Protein AF-A0A8H3X3M5-F1 (afdb_monomer_lite)

pLDDT: mean 77.42, std 16.7, range [31.52, 96.69]

Sequence (139 aa):
MGLSTTDLIKKYGCLNGFSTETYESLHKDFVKTPYHLSNKQNIEDQIMKMVQRQAIASKLLSRNPKNSKTINPFKFTNLIWTFDLNNAQEFIDLRLKNYRPNSKIYTGLEHLLKYLTIYFSSTDQINIQSSSHIITQFV

Secondary structure (DSSP, 8-state):
-PPPHHHHHHHH--TT---HHHHHHHHIIIIIHHHHHHHHTTHHHHHHHHHHHHHHHHHHHTTS------------S-------GGGHHHHHHHHHTTS-TT-HHHHHHHHHHHHHHHHHHHHHHHHHHHHHTTTT---

Foldseek 3Di:
DDDDPVNCCVVPNDPPCPDVVNVVVCCCVPPVVVVVVVCPPPVLVVVLVVVVVVVVVVVVCVVPPDDDDDDDDDDDPDDPDDDDPVCLVVVLVVVLVVDDPPDPVNVVSVSVVVSVVVSVVVVVVVVVVVVVVVPPDDD

Structure (mmCIF, N/CA/C/O backbone):
data_AF-A0A8H3X3M5-F1
#
_entry.id   AF-A0A8H3X3M5-F1
#
loop_
_atom_site.group_PDB
_atom_site.id
_atom_site.type_symbol
_atom_site.label_atom_id
_atom_site.label_alt_id
_atom_site.label_comp_id
_atom_site.label_asym_id
_atom_site.label_entity_id
_atom_site.label_seq_id
_atom_site.pdbx_PDB_ins_code
_atom_site.Cartn_x
_atom_site.Cartn_y
_atom_site.Cartn_z
_atom_site.occupancy
_atom_site.B_iso_or_equiv
_atom_site.auth_seq_id
_atom_site.auth_comp_id
_atom_site.auth_asym_id
_atom_site.auth_atom_id
_atom_site.pdbx_PDB_model_num
ATOM 1 N N . MET A 1 1 ? 30.980 -5.096 -60.896 1.00 54.19 1 MET A N 1
ATOM 2 C CA . MET A 1 1 ? 31.900 -5.724 -59.924 1.00 54.19 1 MET A CA 1
ATOM 3 C C . MET A 1 1 ? 31.209 -5.657 -58.570 1.00 54.19 1 MET A C 1
ATOM 5 O O . MET A 1 1 ? 31.064 -4.566 -58.038 1.00 54.19 1 MET A O 1
ATOM 9 N N . GLY A 1 2 ? 30.614 -6.761 -58.111 1.00 71.25 2 GLY A N 1
ATOM 10 C CA . GLY A 1 2 ? 29.899 -6.788 -56.830 1.00 71.25 2 GLY A CA 1
ATOM 11 C C . GLY A 1 2 ? 30.899 -6.848 -55.681 1.00 71.25 2 GLY A C 1
ATOM 12 O O . GLY A 1 2 ? 31.867 -7.599 -55.770 1.00 71.25 2 GLY A O 1
ATOM 13 N N . LEU A 1 3 ? 30.695 -6.048 -54.635 1.00 74.38 3 LEU A N 1
ATOM 14 C CA . LEU A 1 3 ? 31.466 -6.186 -53.399 1.00 74.38 3 LEU A CA 1
ATOM 15 C C . LEU A 1 3 ? 31.186 -7.570 -52.801 1.00 74.38 3 LEU A C 1
ATOM 17 O O . LEU A 1 3 ? 30.026 -7.981 -52.729 1.00 74.38 3 LEU A O 1
ATOM 21 N N . SER A 1 4 ? 32.233 -8.290 -52.393 1.00 82.12 4 SER A N 1
ATOM 22 C CA . SER A 1 4 ? 32.056 -9.594 -51.756 1.00 82.12 4 SER A CA 1
ATOM 23 C C . SER A 1 4 ? 31.413 -9.422 -50.376 1.00 82.12 4 SER A C 1
ATOM 25 O O . SER A 1 4 ? 31.598 -8.405 -49.702 1.00 82.12 4 SER A O 1
ATOM 27 N N . THR A 1 5 ? 30.653 -10.420 -49.925 1.00 71.56 5 THR A N 1
ATOM 28 C CA . THR A 1 5 ? 29.993 -10.395 -48.609 1.00 71.56 5 THR A CA 1
ATOM 29 C C . THR A 1 5 ? 30.997 -10.174 -47.471 1.00 71.56 5 THR A C 1
ATOM 31 O O . THR A 1 5 ? 30.692 -9.485 -46.499 1.00 71.56 5 THR A O 1
ATOM 34 N N . THR A 1 6 ? 32.223 -10.684 -47.618 1.00 79.50 6 THR A N 1
ATOM 35 C CA . THR A 1 6 ? 33.326 -10.469 -46.673 1.00 79.50 6 THR A CA 1
ATOM 36 C C . THR A 1 6 ? 33.809 -9.020 -46.645 1.00 79.50 6 THR A C 1
ATOM 38 O O . THR A 1 6 ? 34.094 -8.498 -45.567 1.00 79.50 6 THR A O 1
ATOM 41 N N . ASP A 1 7 ? 33.836 -8.338 -47.793 1.00 84.00 7 ASP A N 1
ATOM 42 C CA . ASP A 1 7 ? 34.219 -6.923 -47.868 1.00 84.00 7 ASP A CA 1
ATOM 43 C C . ASP A 1 7 ? 33.156 -6.019 -47.239 1.00 84.00 7 ASP A C 1
ATOM 45 O O . ASP A 1 7 ? 33.491 -5.036 -46.577 1.00 84.00 7 ASP A O 1
ATOM 49 N N . LEU A 1 8 ? 31.872 -6.375 -47.377 1.00 81.00 8 LEU A N 1
ATOM 50 C CA . LEU A 1 8 ? 30.785 -5.668 -46.698 1.00 81.00 8 LEU A CA 1
ATOM 51 C C . LEU A 1 8 ? 30.894 -5.785 -45.171 1.00 81.00 8 LEU A C 1
ATOM 53 O O . LEU A 1 8 ? 30.807 -4.770 -44.484 1.00 81.00 8 LEU A O 1
ATOM 57 N N . ILE A 1 9 ? 31.130 -6.991 -44.642 1.00 77.50 9 ILE A N 1
ATOM 58 C CA . ILE A 1 9 ? 31.254 -7.230 -43.191 1.00 77.50 9 ILE A CA 1
ATOM 59 C C . ILE A 1 9 ? 32.472 -6.504 -42.619 1.00 77.50 9 ILE A C 1
ATOM 61 O O . ILE A 1 9 ? 32.407 -5.933 -41.534 1.00 77.50 9 ILE A O 1
ATOM 65 N N . LYS A 1 10 ? 33.590 -6.481 -43.349 1.00 79.69 10 LYS A N 1
ATOM 66 C CA . LYS A 1 10 ? 34.800 -5.785 -42.901 1.00 79.69 10 LYS A CA 1
ATOM 67 C C . LYS A 1 10 ? 34.639 -4.262 -42.918 1.00 79.69 10 LYS A C 1
ATOM 69 O O . LYS A 1 10 ? 35.225 -3.584 -42.081 1.00 79.69 10 LYS A O 1
ATOM 74 N N . LYS A 1 11 ? 33.851 -3.730 -43.860 1.00 78.50 11 LYS A N 1
ATOM 75 C CA . LYS A 1 11 ? 33.609 -2.290 -44.020 1.00 78.50 11 LYS A CA 1
ATOM 76 C C . LYS A 1 11 ? 32.532 -1.741 -43.077 1.00 78.50 11 LYS A C 1
ATOM 78 O O . LYS A 1 11 ? 32.663 -0.604 -42.638 1.00 78.50 11 LYS A O 1
ATOM 83 N N . TYR A 1 12 ? 31.489 -2.518 -42.784 1.00 76.06 12 TYR A N 1
ATOM 84 C CA . TYR A 1 12 ? 30.310 -2.052 -42.038 1.00 76.06 12 TYR A CA 1
ATOM 85 C C . TYR A 1 12 ? 30.020 -2.836 -40.745 1.00 76.06 12 TYR A C 1
ATOM 87 O O . TYR A 1 12 ? 29.143 -2.439 -39.985 1.00 76.06 12 TYR A O 1
ATOM 95 N N . GLY A 1 13 ? 30.754 -3.917 -40.464 1.00 72.94 13 GLY A N 1
ATOM 96 C CA . GLY A 1 13 ? 30.484 -4.824 -39.344 1.00 72.94 13 GLY A CA 1
ATOM 97 C C . GLY A 1 13 ? 29.458 -5.914 -39.681 1.00 72.94 13 GLY A C 1
ATOM 98 O O . GLY A 1 13 ? 28.942 -5.999 -40.796 1.00 72.94 13 GLY A O 1
ATOM 99 N N . CYS A 1 14 ? 29.174 -6.795 -38.713 1.00 70.56 14 CYS A N 1
ATOM 100 C CA . CYS A 1 14 ? 28.099 -7.785 -38.835 1.00 70.56 14 CYS A CA 1
ATOM 101 C C . CYS A 1 14 ? 26.760 -7.070 -39.078 1.00 70.56 14 CYS A C 1
ATOM 103 O O . CYS A 1 14 ? 26.353 -6.245 -38.264 1.00 70.56 14 CYS A O 1
ATOM 105 N N . LEU A 1 15 ? 26.052 -7.439 -40.150 1.00 66.00 15 LEU A N 1
ATOM 106 C CA . LEU A 1 15 ? 24.730 -6.899 -40.509 1.00 66.00 15 LEU A CA 1
ATOM 107 C C . LEU A 1 15 ? 23.688 -7.015 -39.375 1.00 66.00 15 LEU A C 1
ATOM 109 O O . LEU A 1 15 ? 22.800 -6.177 -39.285 1.00 66.00 15 LEU A O 1
ATOM 113 N N . ASN A 1 16 ? 23.831 -8.011 -38.491 1.00 67.06 16 ASN A N 1
ATOM 114 C CA . ASN A 1 16 ? 22.961 -8.256 -37.331 1.00 67.06 16 ASN A CA 1
ATOM 115 C C . ASN A 1 16 ? 23.585 -7.830 -35.990 1.00 67.06 16 ASN A C 1
ATOM 117 O O . ASN A 1 16 ? 23.109 -8.226 -34.927 1.00 67.06 16 ASN A O 1
ATOM 121 N N . GLY A 1 17 ? 24.666 -7.053 -36.015 1.00 60.44 17 GLY A N 1
ATOM 122 C CA . GLY A 1 17 ? 25.323 -6.545 -34.819 1.00 60.44 17 GLY A CA 1
ATOM 123 C C . GLY A 1 17 ? 24.555 -5.383 -34.206 1.00 60.44 17 GLY A C 1
ATOM 124 O O . GLY A 1 17 ? 25.097 -4.285 -34.120 1.00 60.44 17 GLY A O 1
ATOM 125 N N . PHE A 1 18 ? 23.310 -5.596 -33.768 1.00 64.00 18 PHE A N 1
ATOM 126 C CA . PHE A 1 18 ? 22.769 -4.710 -32.745 1.00 64.00 18 PHE A CA 1
ATOM 127 C C . PHE A 1 18 ? 23.757 -4.755 -31.583 1.00 64.00 18 PHE A C 1
ATOM 129 O O . PHE A 1 18 ? 24.014 -5.823 -31.021 1.00 64.00 18 PHE A O 1
ATOM 136 N N . SER A 1 19 ? 24.381 -3.617 -31.280 1.00 78.12 19 SER A N 1
ATOM 137 C CA . SER A 1 19 ? 25.258 -3.523 -30.122 1.00 78.12 19 SER A CA 1
ATOM 138 C C . SER A 1 19 ? 24.464 -3.931 -28.880 1.00 78.12 19 SER A C 1
ATOM 140 O O . SER A 1 19 ? 23.248 -3.725 -28.818 1.00 78.12 19 SER A O 1
ATOM 142 N N . THR A 1 20 ? 25.136 -4.489 -27.872 1.00 82.19 20 THR A N 1
ATOM 143 C CA . THR A 1 20 ? 24.502 -4.767 -26.573 1.00 82.19 20 THR A CA 1
ATOM 144 C C . THR A 1 20 ? 23.791 -3.523 -26.038 1.00 82.19 20 THR A C 1
ATOM 146 O O . THR A 1 20 ? 22.694 -3.629 -25.510 1.00 82.19 20 THR A O 1
ATOM 149 N N . GLU A 1 21 ? 24.350 -2.339 -26.292 1.00 80.38 21 GLU A N 1
ATOM 150 C CA . GLU A 1 21 ? 23.734 -1.043 -26.001 1.00 80.38 21 GLU A CA 1
ATOM 151 C C . GLU A 1 21 ? 22.366 -0.858 -26.685 1.00 80.38 21 GLU A C 1
ATOM 153 O O . GLU A 1 21 ? 21.400 -0.456 -26.037 1.00 80.38 21 GLU A O 1
ATOM 158 N N . THR A 1 22 ? 22.239 -1.219 -27.967 1.00 87.69 22 THR A N 1
ATOM 159 C CA . THR A 1 22 ? 20.954 -1.141 -28.680 1.00 87.69 22 THR A CA 1
ATOM 160 C C . THR A 1 22 ? 19.941 -2.123 -28.096 1.00 87.69 22 THR A C 1
ATOM 162 O O . THR A 1 22 ? 18.789 -1.761 -27.855 1.00 87.69 22 THR A O 1
ATOM 165 N N . TYR A 1 23 ? 20.365 -3.360 -27.820 1.00 87.88 23 TYR A N 1
ATOM 166 C CA . TYR A 1 23 ? 19.501 -4.362 -27.195 1.00 87.88 23 TYR A CA 1
ATOM 167 C C . TYR A 1 23 ? 19.041 -3.934 -25.793 1.00 87.88 23 TYR A C 1
ATOM 169 O O . TYR A 1 23 ? 17.854 -4.019 -25.477 1.00 87.88 23 TYR A O 1
ATOM 177 N N . GLU A 1 24 ? 19.955 -3.447 -24.953 1.00 92.94 24 GLU A N 1
ATOM 178 C CA . GLU A 1 24 ? 19.651 -2.980 -23.600 1.00 92.94 24 GLU A CA 1
ATOM 179 C C . GLU A 1 24 ? 18.687 -1.797 -23.611 1.00 92.94 24 GLU A C 1
ATOM 181 O O . GLU A 1 24 ? 17.748 -1.780 -22.809 1.00 92.94 24 GLU A O 1
ATOM 186 N N . SER A 1 25 ? 18.874 -0.848 -24.536 1.00 93.50 25 SER A N 1
ATOM 187 C CA . SER A 1 25 ? 17.957 0.281 -24.696 1.00 93.50 25 SER A CA 1
ATOM 188 C C . SER A 1 25 ? 16.557 -0.197 -25.078 1.00 93.50 25 SER A C 1
ATOM 190 O O . SER A 1 25 ? 15.588 0.139 -24.399 1.00 93.50 25 SER A O 1
ATOM 192 N N . LEU A 1 26 ? 16.437 -1.064 -26.090 1.00 94.56 26 LEU A N 1
ATOM 193 C CA . LEU A 1 26 ? 15.140 -1.614 -26.495 1.00 94.56 26 LEU A CA 1
ATOM 194 C C . LEU A 1 26 ? 14.472 -2.394 -25.355 1.00 94.56 26 LEU A C 1
ATOM 196 O O . LEU A 1 26 ? 13.294 -2.204 -25.064 1.00 94.56 26 LEU A O 1
ATOM 200 N N . HIS A 1 27 ? 15.217 -3.250 -24.660 1.00 94.44 27 HIS A N 1
ATOM 201 C CA . HIS A 1 27 ? 14.678 -4.029 -23.550 1.00 94.44 27 HIS A CA 1
ATOM 202 C C . HIS A 1 27 ? 14.233 -3.135 -22.377 1.00 94.44 27 HIS A C 1
ATOM 204 O O . HIS A 1 27 ? 13.221 -3.401 -21.720 1.00 94.44 27 HIS A O 1
ATOM 210 N N . LYS A 1 28 ? 14.954 -2.045 -22.100 1.00 96.69 28 LYS A N 1
ATOM 211 C CA . LYS A 1 28 ? 14.552 -1.064 -21.087 1.00 96.69 28 LYS A CA 1
ATOM 212 C C . LYS A 1 28 ? 13.228 -0.388 -21.457 1.00 96.69 28 LYS A C 1
ATOM 214 O O . LYS A 1 28 ? 12.338 -0.299 -20.606 1.00 96.69 28 LYS A O 1
ATOM 219 N N . ASP A 1 29 ? 13.086 0.034 -22.706 1.00 96.44 29 ASP A N 1
ATOM 220 C CA . ASP A 1 29 ? 11.953 0.851 -23.141 1.00 96.44 29 ASP A CA 1
ATOM 221 C C . ASP A 1 29 ? 10.697 0.016 -23.399 1.00 96.44 29 ASP A C 1
ATOM 223 O O . ASP A 1 29 ? 9.607 0.403 -22.984 1.00 96.44 29 ASP A O 1
ATOM 227 N N . PHE A 1 30 ? 10.846 -1.167 -23.997 1.00 96.38 30 PHE A N 1
ATOM 228 C CA . PHE A 1 30 ? 9.715 -2.000 -24.409 1.00 96.38 30 PHE A CA 1
ATOM 229 C C . PHE A 1 30 ? 9.343 -3.103 -23.416 1.00 96.38 30 PHE A C 1
ATOM 231 O O . PHE A 1 30 ? 8.215 -3.585 -23.451 1.00 96.38 30 PHE A O 1
ATOM 238 N N . VAL A 1 31 ? 10.248 -3.504 -22.516 1.00 95.94 31 VAL A N 1
ATOM 239 C CA . VAL A 1 31 ? 9.967 -4.569 -21.535 1.00 95.94 31 VAL A CA 1
ATOM 240 C C . VAL A 1 31 ? 9.941 -4.015 -20.119 1.00 95.94 31 VAL A C 1
ATOM 242 O O . VAL A 1 31 ? 8.918 -4.106 -19.438 1.00 95.94 31 VAL A O 1
ATOM 245 N N . LYS A 1 32 ? 11.040 -3.402 -19.657 1.00 96.38 32 LYS A N 1
ATOM 246 C CA . LYS A 1 32 ? 11.125 -2.948 -18.259 1.00 96.38 32 LYS A CA 1
ATOM 247 C C . LYS A 1 32 ? 10.137 -1.827 -17.962 1.00 96.38 32 LYS A C 1
ATOM 249 O O . LYS A 1 32 ? 9.439 -1.905 -16.955 1.00 96.38 32 LYS A O 1
ATOM 254 N N . THR A 1 33 ? 10.055 -0.802 -18.807 1.00 95.50 33 THR A N 1
ATOM 255 C CA . THR A 1 33 ? 9.180 0.351 -18.549 1.00 95.50 33 THR A CA 1
ATOM 256 C C . THR A 1 33 ? 7.698 -0.047 -18.466 1.00 95.50 33 THR A C 1
ATOM 258 O O . THR A 1 33 ? 7.083 0.247 -17.437 1.00 95.50 33 THR A O 1
ATOM 261 N N . PRO A 1 34 ? 7.121 -0.796 -19.429 1.00 94.06 34 PRO A N 1
ATOM 262 C CA . PRO A 1 34 ? 5.738 -1.262 -19.329 1.00 94.06 34 PRO A CA 1
ATOM 263 C C . PRO A 1 34 ? 5.503 -2.174 -18.125 1.00 94.06 34 PRO A C 1
ATOM 265 O O . PRO A 1 34 ? 4.480 -2.047 -17.450 1.00 94.06 34 PRO A O 1
ATOM 268 N N . TYR A 1 35 ? 6.462 -3.048 -17.803 1.00 93.38 35 TYR A N 1
ATOM 269 C CA . TYR A 1 35 ? 6.380 -3.912 -16.627 1.00 93.38 35 TYR A CA 1
ATOM 270 C C . TYR A 1 35 ? 6.355 -3.106 -15.319 1.00 93.38 35 TYR A C 1
ATOM 272 O O . TYR A 1 35 ? 5.506 -3.335 -14.459 1.00 93.38 35 TYR A O 1
ATOM 280 N N . HIS A 1 36 ? 7.231 -2.108 -15.173 1.00 91.31 36 HIS A N 1
ATOM 281 C CA . HIS A 1 36 ? 7.244 -1.226 -14.006 1.00 91.31 36 HIS A CA 1
ATOM 282 C C . HIS A 1 36 ? 5.957 -0.407 -13.874 1.00 91.31 36 HIS A C 1
ATOM 284 O O . HIS A 1 36 ? 5.477 -0.225 -12.754 1.00 91.31 36 HIS A O 1
ATOM 290 N N . LEU A 1 37 ? 5.405 0.075 -14.991 1.00 91.06 37 LEU A N 1
ATOM 291 C CA . LEU A 1 37 ? 4.128 0.790 -15.011 1.00 91.06 37 LEU A CA 1
ATOM 292 C C . LEU A 1 37 ? 2.979 -0.128 -14.589 1.00 91.06 37 LEU A C 1
ATOM 294 O O . LEU A 1 37 ? 2.234 0.227 -13.681 1.00 91.06 37 LEU A O 1
ATOM 298 N N . SER A 1 38 ? 2.900 -1.327 -15.167 1.00 88.12 38 SER A N 1
ATOM 299 C CA . SER A 1 38 ? 1.856 -2.316 -14.864 1.00 88.12 38 SER A CA 1
ATOM 300 C C . SER A 1 38 ? 1.911 -2.769 -13.403 1.00 88.12 38 SER A C 1
ATOM 302 O O . SER A 1 38 ? 0.887 -2.838 -12.733 1.00 88.12 38 SER A O 1
ATOM 304 N N . ASN A 1 39 ?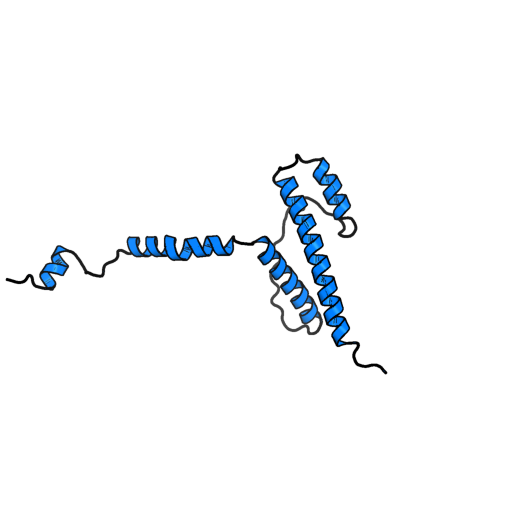 3.110 -2.992 -12.857 1.00 85.81 39 ASN A N 1
ATOM 305 C CA . ASN A 1 39 ? 3.276 -3.364 -11.449 1.00 85.81 39 ASN A CA 1
ATOM 306 C C . ASN A 1 39 ? 2.852 -2.255 -10.481 1.00 85.81 39 ASN A C 1
ATOM 308 O O . ASN A 1 39 ? 2.371 -2.548 -9.389 1.00 85.81 39 ASN A O 1
ATOM 312 N N . LYS A 1 40 ? 3.037 -0.986 -10.862 1.00 88.50 40 LYS A N 1
ATOM 313 C CA . LYS A 1 40 ? 2.578 0.172 -10.081 1.00 88.50 40 LYS A CA 1
ATOM 314 C C . LYS A 1 40 ? 1.114 0.524 -10.343 1.00 88.50 40 LYS A C 1
ATOM 316 O O . LYS A 1 40 ? 0.564 1.389 -9.662 1.00 88.50 40 LYS A O 1
ATOM 321 N N . GLN A 1 41 ? 0.482 -0.110 -11.320 1.00 89.62 41 GLN A N 1
ATOM 322 C CA . GLN A 1 41 ? -0.910 0.132 -11.642 1.00 89.62 41 GLN A CA 1
ATOM 323 C C . GLN A 1 41 ? -1.808 -0.593 -10.638 1.00 89.62 41 GLN A C 1
ATOM 325 O O . GLN A 1 41 ? -1.579 -1.757 -10.307 1.00 89.62 41 GLN A O 1
ATOM 330 N N . ASN A 1 42 ? -2.847 0.093 -10.155 1.00 87.75 42 ASN A N 1
ATOM 331 C CA . ASN A 1 42 ? -3.852 -0.470 -9.247 1.00 87.75 42 ASN A CA 1
ATOM 332 C C . ASN A 1 42 ? -3.235 -1.150 -8.008 1.00 87.75 42 ASN A C 1
ATOM 334 O O . ASN A 1 42 ? -3.673 -2.224 -7.596 1.00 87.75 42 ASN A O 1
ATOM 338 N N . ILE A 1 43 ? -2.191 -0.543 -7.424 1.00 87.75 43 ILE A N 1
ATOM 339 C CA . ILE A 1 43 ? -1.497 -1.074 -6.234 1.00 87.75 43 ILE A CA 1
ATOM 340 C C . ILE A 1 43 ? -2.496 -1.394 -5.116 1.00 87.75 43 ILE A C 1
ATOM 342 O O . ILE A 1 43 ? -2.372 -2.422 -4.457 1.00 87.75 43 ILE A O 1
ATOM 346 N N . GLU A 1 44 ? -3.504 -0.544 -4.936 1.00 87.06 44 GLU A N 1
ATOM 347 C CA . GLU A 1 44 ? -4.536 -0.699 -3.911 1.00 87.06 44 GLU A CA 1
ATOM 348 C C . GLU A 1 44 ? -5.328 -2.011 -4.098 1.00 87.06 44 GLU A C 1
ATOM 350 O O . GLU A 1 44 ? -5.418 -2.815 -3.169 1.00 87.06 44 GLU A O 1
ATOM 355 N N . ASP A 1 45 ? -5.780 -2.309 -5.322 1.00 87.38 45 ASP A N 1
ATOM 356 C CA . ASP A 1 45 ? -6.455 -3.572 -5.655 1.00 87.38 45 ASP A CA 1
ATOM 357 C C . ASP A 1 45 ? -5.539 -4.787 -5.489 1.00 87.38 45 ASP A C 1
ATOM 359 O O . ASP A 1 45 ? -5.971 -5.857 -5.050 1.00 87.38 45 ASP A O 1
ATOM 363 N N . GLN A 1 46 ? -4.265 -4.652 -5.866 1.00 88.19 46 GLN A N 1
ATOM 364 C CA . GLN A 1 46 ? -3.290 -5.730 -5.716 1.00 88.19 46 GLN A CA 1
ATOM 365 C C . GLN A 1 46 ? -3.064 -6.069 -4.239 1.00 88.19 46 GLN A C 1
ATOM 367 O O . GLN A 1 46 ? -3.072 -7.252 -3.879 1.00 88.19 46 GLN A O 1
ATOM 372 N N . ILE A 1 47 ? -2.918 -5.048 -3.387 1.00 89.31 47 ILE A N 1
ATOM 373 C CA . ILE A 1 47 ? -2.808 -5.200 -1.932 1.00 89.31 47 ILE A CA 1
ATOM 374 C C . ILE A 1 47 ? -4.079 -5.852 -1.384 1.00 89.31 47 ILE A C 1
ATOM 376 O O . ILE A 1 47 ? -3.979 -6.843 -0.661 1.00 89.31 47 ILE A O 1
ATOM 380 N N . MET A 1 48 ? -5.261 -5.375 -1.784 1.00 88.12 48 MET A N 1
ATOM 381 C CA . MET A 1 48 ? -6.543 -5.923 -1.334 1.00 88.12 48 MET A CA 1
ATOM 382 C C . MET A 1 48 ? -6.669 -7.418 -1.653 1.00 88.12 48 MET A C 1
ATOM 384 O O . MET A 1 48 ? -6.905 -8.241 -0.766 1.00 88.12 48 MET A O 1
ATOM 388 N N . LYS A 1 49 ? -6.406 -7.801 -2.909 1.00 87.50 49 LYS A N 1
ATOM 389 C CA . LYS A 1 49 ? -6.417 -9.205 -3.350 1.00 87.50 49 LYS A CA 1
ATOM 390 C C . LYS A 1 49 ? -5.382 -10.048 -2.609 1.00 87.50 49 LYS A C 1
ATOM 392 O O . LYS A 1 49 ? -5.630 -11.217 -2.322 1.00 87.50 49 LYS A O 1
ATOM 397 N N . MET A 1 50 ? -4.206 -9.493 -2.318 1.00 88.31 50 MET A N 1
ATOM 398 C CA . MET A 1 50 ? -3.166 -10.191 -1.561 1.00 88.31 50 MET A CA 1
ATOM 399 C C . MET A 1 50 ? -3.610 -10.472 -0.121 1.00 88.31 50 MET A C 1
ATOM 401 O O . MET A 1 50 ? -3.499 -11.618 0.313 1.00 88.31 50 MET A O 1
ATOM 405 N N . VAL A 1 51 ? -4.143 -9.472 0.586 1.00 86.50 51 VAL A N 1
ATOM 406 C CA . VAL A 1 51 ? -4.638 -9.616 1.967 1.00 86.50 51 VAL A CA 1
ATOM 407 C C . VAL A 1 51 ? -5.786 -10.626 2.026 1.00 86.50 51 VAL A C 1
ATOM 409 O O . VAL A 1 51 ? -5.757 -11.538 2.849 1.00 86.50 51 VAL A O 1
ATOM 412 N N . GLN A 1 52 ? -6.742 -10.548 1.095 1.00 84.25 52 GLN A N 1
ATOM 413 C CA . GLN A 1 52 ? -7.839 -11.518 0.994 1.00 84.25 52 GLN A CA 1
ATOM 414 C C . GLN A 1 52 ? -7.330 -12.948 0.771 1.00 84.25 52 GLN A C 1
ATOM 416 O O . GLN A 1 52 ? -7.747 -13.870 1.472 1.00 84.25 52 GLN A O 1
ATOM 421 N N . ARG A 1 53 ? -6.385 -13.149 -0.159 1.00 84.25 53 ARG A N 1
ATOM 422 C CA . ARG A 1 53 ? -5.772 -14.469 -0.387 1.00 84.25 53 ARG A CA 1
ATOM 423 C C . ARG A 1 53 ? -5.078 -14.999 0.864 1.00 84.25 53 ARG A C 1
ATOM 425 O O . ARG A 1 53 ? -5.207 -16.184 1.150 1.00 84.25 53 ARG A O 1
ATOM 432 N N . GLN A 1 54 ? -4.372 -14.148 1.608 1.00 83.19 54 GLN A N 1
ATOM 433 C CA . GLN A 1 54 ? -3.723 -14.541 2.862 1.00 83.19 54 GLN A CA 1
ATOM 434 C C . GLN A 1 54 ? -4.742 -14.932 3.938 1.00 83.19 54 GLN A C 1
ATOM 436 O O . GLN A 1 54 ? -4.547 -15.952 4.593 1.00 83.19 54 GLN A O 1
ATOM 441 N N . ALA A 1 55 ? -5.837 -14.182 4.083 1.00 82.06 55 ALA A N 1
ATOM 442 C CA . ALA A 1 55 ? -6.910 -14.491 5.029 1.00 82.06 55 ALA A CA 1
ATOM 443 C C . ALA A 1 55 ? -7.636 -15.808 4.686 1.00 82.06 55 ALA A C 1
ATOM 445 O O . ALA A 1 55 ? -7.935 -16.616 5.564 1.00 82.06 55 ALA A O 1
ATOM 446 N N . ILE A 1 56 ? -7.881 -16.065 3.398 1.00 81.81 56 ILE A N 1
ATOM 447 C CA . ILE A 1 56 ? -8.456 -17.336 2.934 1.00 81.81 56 ILE A CA 1
ATOM 448 C C . ILE A 1 56 ? -7.466 -18.480 3.173 1.00 81.81 56 ILE A C 1
ATOM 450 O O . ILE A 1 56 ? -7.837 -19.509 3.734 1.00 81.81 56 ILE A O 1
ATOM 454 N N . ALA A 1 57 ? -6.201 -18.302 2.782 1.00 82.06 57 ALA A N 1
ATOM 455 C CA . ALA A 1 57 ? -5.165 -19.309 2.968 1.00 82.06 57 ALA A CA 1
ATOM 456 C C . ALA A 1 57 ? -4.978 -19.653 4.450 1.00 82.06 57 ALA A C 1
ATOM 458 O O . ALA A 1 57 ? -4.902 -20.830 4.781 1.00 82.06 57 ALA A O 1
ATOM 459 N N . SER A 1 58 ? -4.969 -18.669 5.354 1.00 78.25 58 SER A N 1
ATOM 460 C CA . SER A 1 58 ? -4.862 -18.924 6.794 1.00 78.25 58 SER A CA 1
ATOM 461 C C . SER A 1 58 ? -6.081 -19.674 7.347 1.00 78.25 58 SER A C 1
ATOM 463 O O . SER A 1 58 ? -5.894 -20.621 8.109 1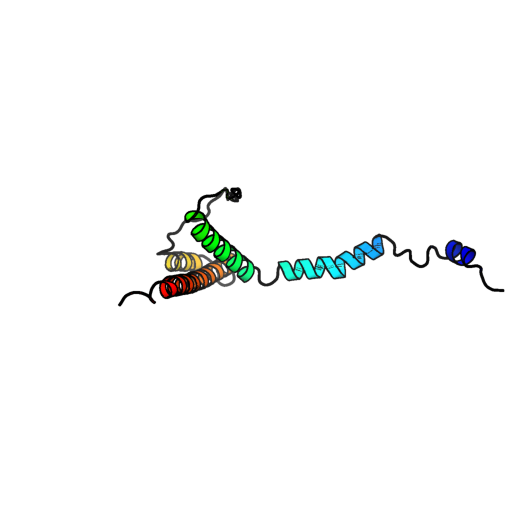.00 78.25 58 SER A O 1
ATOM 465 N N . LYS A 1 59 ? -7.308 -19.342 6.911 1.00 78.38 59 LYS A N 1
ATOM 466 C CA . LYS A 1 59 ? -8.543 -20.080 7.260 1.00 78.38 59 LYS A CA 1
ATOM 467 C C . LYS A 1 59 ? -8.530 -21.527 6.749 1.00 78.38 59 LYS A C 1
ATOM 469 O O . LYS A 1 59 ? -9.052 -22.420 7.410 1.00 78.38 59 LYS A O 1
ATOM 474 N N . LEU A 1 60 ? -7.951 -21.774 5.573 1.00 77.50 60 LEU A N 1
ATOM 475 C CA . LEU A 1 60 ? -7.815 -23.123 5.011 1.00 77.50 60 LEU A CA 1
ATOM 476 C C . LEU A 1 60 ? -6.698 -23.926 5.696 1.00 77.50 60 LEU A C 1
ATOM 478 O O . LEU A 1 60 ? -6.881 -25.108 5.978 1.00 77.50 60 LEU A O 1
ATOM 482 N N . LEU A 1 61 ? -5.560 -23.294 5.992 1.00 70.38 61 LEU A N 1
ATOM 483 C CA . LEU A 1 61 ? -4.405 -23.923 6.642 1.00 70.38 61 LEU A CA 1
ATOM 484 C C . LEU A 1 61 ? -4.656 -24.232 8.123 1.00 70.38 61 LEU A C 1
ATOM 486 O O . LEU A 1 61 ? -4.178 -25.252 8.612 1.00 70.38 61 LEU A O 1
ATOM 490 N N . SER A 1 62 ? -5.446 -23.421 8.835 1.00 61.44 62 SER A N 1
ATOM 491 C CA . SER A 1 62 ? -5.860 -23.743 10.209 1.00 61.44 62 SER A CA 1
ATOM 492 C C . SER A 1 62 ? -6.720 -25.013 10.289 1.00 61.44 62 SER A C 1
ATOM 494 O O . SER A 1 62 ? -6.768 -25.655 11.335 1.00 61.44 62 SER A O 1
ATOM 496 N N . ARG A 1 63 ? -7.353 -25.420 9.178 1.00 59.34 63 ARG A N 1
ATOM 497 C CA . ARG A 1 63 ? -8.173 -26.637 9.068 1.00 59.34 63 ARG A CA 1
ATOM 498 C C . ARG A 1 63 ? -7.355 -27.905 8.787 1.00 59.34 63 ARG A C 1
ATOM 500 O O . ARG A 1 63 ? -7.867 -28.999 8.992 1.00 59.34 63 ARG A O 1
ATOM 507 N N . ASN A 1 64 ? -6.106 -27.778 8.330 1.00 56.34 64 ASN A N 1
ATOM 508 C CA . ASN A 1 64 ? -5.172 -28.888 8.121 1.00 56.34 64 ASN A CA 1
ATOM 509 C C . ASN A 1 64 ? -3.725 -28.393 8.309 1.00 56.34 64 ASN A C 1
ATOM 511 O O . ASN A 1 64 ? -3.124 -27.882 7.359 1.00 56.34 64 ASN A O 1
ATOM 515 N N . PRO A 1 65 ? -3.135 -28.553 9.507 1.00 56.31 65 PRO A N 1
ATOM 516 C CA . PRO A 1 65 ? -1.805 -28.043 9.801 1.00 56.31 65 PRO A CA 1
ATOM 517 C C . PRO A 1 65 ? -0.749 -28.957 9.170 1.00 56.31 65 PRO A C 1
ATOM 519 O O . PRO A 1 65 ? -0.223 -29.864 9.810 1.00 56.31 65 PRO A O 1
ATOM 522 N N . LYS A 1 66 ? -0.431 -28.752 7.890 1.00 59.38 66 LYS A N 1
ATOM 523 C CA . LYS A 1 66 ? 0.758 -29.349 7.269 1.00 59.38 66 LYS A CA 1
ATOM 524 C C . LYS A 1 66 ? 1.606 -28.267 6.603 1.00 59.38 66 LYS A C 1
ATOM 526 O O . LYS A 1 66 ? 1.213 -27.671 5.608 1.00 59.38 66 LYS A O 1
ATOM 531 N N . ASN A 1 67 ? 2.784 -28.058 7.191 1.00 59.03 67 ASN A N 1
ATOM 532 C CA . ASN A 1 67 ? 3.990 -27.435 6.638 1.00 59.03 67 ASN A CA 1
ATOM 533 C C . ASN A 1 67 ? 3.789 -26.132 5.842 1.00 59.03 67 ASN A C 1
ATOM 535 O O . ASN A 1 67 ? 4.182 -26.043 4.678 1.00 59.03 67 ASN A O 1
ATOM 539 N N . SER A 1 68 ? 3.251 -25.082 6.469 1.00 57.25 68 SER A N 1
ATOM 540 C CA . SER A 1 68 ? 3.379 -23.733 5.909 1.00 57.25 68 SER A CA 1
ATOM 541 C C . SER A 1 68 ? 4.780 -23.194 6.197 1.00 57.25 68 SER A C 1
ATOM 543 O O . SER A 1 68 ? 5.163 -23.060 7.360 1.00 57.25 68 SER A O 1
ATOM 545 N N . LYS A 1 69 ? 5.548 -22.857 5.155 1.00 62.16 69 LYS A N 1
ATOM 546 C CA . LYS A 1 69 ? 6.788 -22.086 5.315 1.00 62.16 69 LYS A CA 1
ATOM 547 C C . LYS A 1 69 ? 6.435 -20.748 5.964 1.00 62.16 69 LYS A C 1
ATOM 549 O O . LYS A 1 69 ? 5.698 -19.959 5.376 1.00 62.16 69 LYS A O 1
ATOM 554 N N . THR A 1 70 ? 6.938 -20.512 7.171 1.00 55.91 70 THR A N 1
ATOM 555 C CA . THR A 1 70 ? 6.763 -19.253 7.892 1.00 55.91 70 THR A CA 1
ATOM 556 C C . THR A 1 70 ? 7.416 -18.143 7.076 1.00 55.91 70 THR A C 1
ATOM 558 O O . THR A 1 70 ? 8.637 -18.097 6.938 1.00 55.91 70 THR A O 1
ATOM 561 N N . ILE A 1 71 ? 6.611 -17.266 6.481 1.00 60.38 71 ILE A N 1
ATOM 562 C CA . ILE A 1 71 ? 7.128 -16.029 5.900 1.00 60.38 71 ILE A CA 1
ATOM 563 C C . ILE A 1 71 ? 7.491 -15.149 7.092 1.00 60.38 71 ILE A C 1
ATOM 565 O O . ILE A 1 71 ? 6.615 -14.803 7.882 1.00 60.38 71 ILE A O 1
ATOM 569 N N . ASN A 1 72 ? 8.778 -14.834 7.253 1.00 58.94 72 ASN A N 1
ATOM 570 C CA . ASN A 1 72 ? 9.224 -13.919 8.299 1.00 58.94 72 ASN A CA 1
ATOM 571 C C 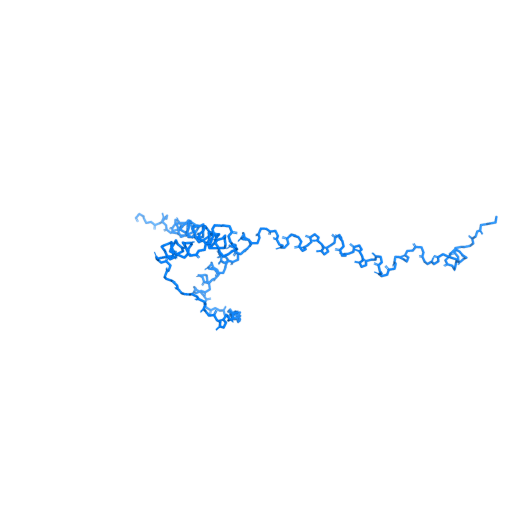. ASN A 1 72 ? 8.472 -12.590 8.136 1.00 58.94 72 ASN A C 1
ATOM 573 O O . ASN A 1 72 ? 8.624 -11.944 7.094 1.00 58.94 72 ASN A O 1
ATOM 577 N N . PRO A 1 73 ? 7.647 -12.180 9.114 1.00 60.41 73 PRO A N 1
ATOM 578 C CA . PRO A 1 73 ? 6.890 -10.952 8.986 1.00 60.41 73 PRO A CA 1
ATOM 579 C C . PRO A 1 73 ? 7.861 -9.775 8.954 1.00 60.41 73 PRO A C 1
ATOM 581 O O . PRO A 1 73 ? 8.801 -9.697 9.750 1.00 60.41 73 PRO A O 1
ATOM 584 N N . PHE A 1 74 ? 7.619 -8.849 8.031 1.00 59.84 74 PHE A N 1
ATOM 585 C CA . PHE A 1 74 ? 8.289 -7.559 8.021 1.00 59.84 74 PHE A CA 1
ATOM 586 C C . PHE A 1 74 ? 7.976 -6.846 9.346 1.00 59.84 74 PHE A C 1
ATOM 588 O O . PHE A 1 74 ? 6.824 -6.505 9.615 1.00 59.84 74 PHE A O 1
ATOM 595 N N . LYS A 1 75 ? 8.982 -6.678 10.211 1.00 63.53 75 LYS A N 1
ATOM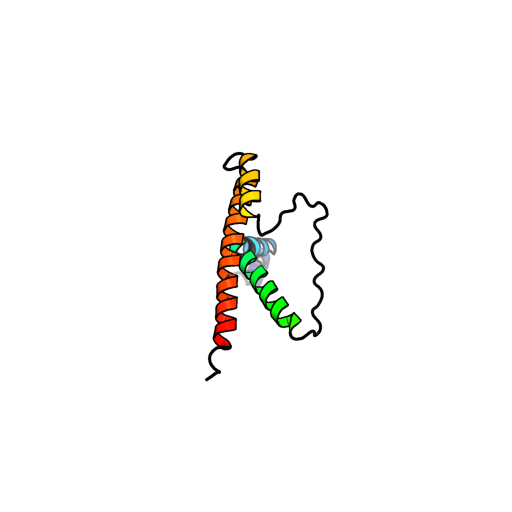 596 C CA . LYS A 1 75 ? 8.823 -5.999 11.502 1.00 63.53 75 LYS A CA 1
ATOM 597 C C . LYS A 1 75 ? 9.039 -4.503 11.315 1.00 63.53 75 LYS A C 1
ATOM 599 O O . LYS A 1 75 ? 10.169 -4.058 11.138 1.00 63.53 75 LYS A O 1
ATOM 604 N N . PHE A 1 76 ? 7.964 -3.727 11.404 1.00 65.75 76 PHE A N 1
ATOM 605 C CA . PHE A 1 76 ? 8.084 -2.292 11.638 1.00 65.75 76 PHE A CA 1
ATOM 606 C C . PHE A 1 76 ? 8.627 -2.083 13.055 1.00 65.75 76 PHE A C 1
ATOM 608 O O . PHE A 1 76 ? 8.054 -2.582 14.020 1.00 65.75 76 PHE A O 1
ATOM 615 N N . THR A 1 77 ? 9.756 -1.390 13.182 1.00 66.94 77 THR A N 1
ATOM 616 C CA . THR A 1 77 ? 10.427 -1.173 14.474 1.00 66.94 77 THR A CA 1
ATOM 617 C C . THR A 1 77 ? 9.828 -0.011 15.263 1.00 66.94 77 THR A C 1
ATOM 619 O O . THR A 1 77 ? 9.926 -0.002 16.484 1.00 66.94 77 THR A O 1
ATOM 622 N N . ASN A 1 78 ? 9.156 0.924 14.584 1.00 77.69 78 ASN A N 1
ATOM 623 C CA . ASN A 1 78 ? 8.561 2.109 15.193 1.00 77.69 78 ASN A CA 1
ATOM 624 C C . ASN A 1 78 ? 7.056 2.132 14.927 1.00 77.69 78 ASN A C 1
ATOM 626 O O . ASN A 1 78 ? 6.602 2.522 13.849 1.00 77.69 78 ASN A O 1
ATOM 630 N N . LEU A 1 79 ? 6.283 1.694 15.917 1.00 79.50 79 LEU A N 1
ATOM 631 C CA . LEU A 1 79 ? 4.830 1.781 15.891 1.00 79.50 79 LEU A CA 1
ATOM 632 C C . LEU A 1 79 ? 4.424 3.232 16.156 1.00 79.50 79 LEU A C 1
ATOM 634 O O . LEU A 1 79 ? 4.627 3.747 17.251 1.00 79.50 79 LEU A O 1
ATOM 638 N N . ILE A 1 80 ? 3.892 3.901 15.135 1.00 76.44 80 ILE A N 1
ATOM 639 C CA . ILE A 1 80 ? 3.519 5.318 15.235 1.00 76.44 80 ILE A CA 1
ATOM 640 C C . ILE A 1 80 ? 2.167 5.459 15.948 1.00 76.44 80 ILE A C 1
ATOM 642 O O . ILE A 1 80 ? 1.996 6.366 16.758 1.00 76.44 80 ILE A O 1
ATOM 646 N N . TRP A 1 81 ? 1.230 4.538 15.692 1.00 81.56 81 TRP A N 1
ATOM 647 C CA . TRP A 1 81 ? -0.105 4.531 16.292 1.00 81.56 81 TRP A CA 1
ATOM 648 C C . TRP A 1 81 ? -0.653 3.116 16.483 1.00 81.56 81 TRP A C 1
ATOM 650 O O . TRP A 1 81 ? -0.320 2.200 15.731 1.00 81.56 81 TRP A O 1
ATOM 660 N N . THR A 1 82 ? -1.562 2.983 17.446 1.00 82.44 82 THR A N 1
ATOM 661 C CA . THR A 1 82 ? -2.438 1.826 17.644 1.00 82.44 82 THR A CA 1
ATOM 662 C C . THR A 1 82 ? -3.873 2.304 17.806 1.00 82.44 82 THR A C 1
ATOM 664 O O . THR A 1 82 ? -4.121 3.361 18.388 1.00 82.44 82 THR A O 1
ATOM 667 N N . PHE A 1 83 ? -4.821 1.536 17.278 1.00 85.38 83 PHE A N 1
ATOM 668 C CA . PHE A 1 83 ? -6.249 1.764 17.466 1.00 85.38 83 PHE A CA 1
ATOM 669 C C . PHE A 1 83 ? -6.995 0.430 17.408 1.00 85.38 83 PHE A C 1
ATOM 671 O O . PHE A 1 83 ? -6.522 -0.517 16.776 1.00 85.38 83 PHE A O 1
ATOM 678 N N . ASP A 1 84 ? -8.140 0.357 18.087 1.00 86.69 84 ASP A N 1
ATOM 679 C CA . ASP A 1 84 ? -9.059 -0.775 17.964 1.00 86.69 84 ASP A CA 1
ATOM 680 C C . ASP A 1 84 ? -9.854 -0.646 16.659 1.00 86.69 84 ASP A C 1
ATOM 682 O O . ASP A 1 84 ? -10.316 0.445 16.318 1.00 86.69 84 ASP A O 1
ATOM 686 N N . LEU A 1 85 ? -10.040 -1.759 15.948 1.00 84.00 85 LEU A N 1
ATOM 687 C CA . LEU A 1 85 ? -10.827 -1.808 14.717 1.00 84.00 85 LEU A CA 1
ATOM 688 C C . LEU A 1 85 ? -12.269 -1.348 14.944 1.00 84.00 85 LEU A C 1
ATOM 690 O O . LEU A 1 85 ? -12.823 -0.675 14.079 1.00 84.00 85 LEU A O 1
ATOM 694 N N . ASN A 1 86 ? -12.839 -1.628 16.120 1.00 84.19 86 ASN A N 1
ATOM 695 C CA . ASN A 1 86 ? -14.189 -1.180 16.480 1.00 84.19 86 ASN A CA 1
ATOM 696 C C . ASN A 1 86 ? -14.321 0.351 16.481 1.00 84.19 86 ASN A C 1
ATOM 698 O O . ASN A 1 86 ? -15.385 0.885 16.186 1.00 84.19 86 ASN A O 1
ATOM 702 N N . ASN A 1 87 ? -13.217 1.051 16.754 1.00 87.31 87 ASN A N 1
ATOM 703 C CA . ASN A 1 87 ? -13.158 2.506 16.854 1.00 87.31 87 ASN A CA 1
ATOM 704 C C . ASN A 1 87 ? -12.362 3.125 15.692 1.00 87.31 87 ASN A C 1
ATOM 706 O O . ASN A 1 87 ? -11.957 4.284 15.769 1.00 87.31 87 ASN A O 1
ATOM 710 N N . ALA A 1 88 ? -12.097 2.366 14.621 1.00 86.19 88 ALA A N 1
ATOM 711 C CA . ALA A 1 88 ? -11.229 2.796 13.523 1.00 86.19 88 ALA A CA 1
ATOM 712 C C . ALA A 1 88 ? -11.727 4.077 12.844 1.00 86.19 88 ALA A C 1
ATOM 714 O O . ALA A 1 88 ? -10.932 4.973 12.564 1.00 86.19 88 ALA A O 1
ATOM 715 N N . GLN A 1 89 ? -13.040 4.167 12.618 1.00 88.81 89 GLN A N 1
ATOM 716 C CA . GLN A 1 89 ? -13.688 5.333 12.020 1.00 88.81 89 GLN A CA 1
ATOM 717 C C . GLN A 1 89 ? -13.453 6.585 12.873 1.00 88.81 89 GLN A C 1
ATOM 719 O O . GLN A 1 89 ? -12.855 7.550 12.406 1.00 88.81 89 GLN A O 1
ATOM 724 N N . GLU A 1 90 ? -13.841 6.532 14.149 1.00 91.88 90 GLU A N 1
ATOM 725 C CA . GLU A 1 90 ? -13.685 7.651 15.082 1.00 91.88 90 GLU A CA 1
ATOM 726 C C . GLU A 1 90 ? -12.212 8.047 15.246 1.00 91.88 90 GLU A C 1
ATOM 728 O O . GLU A 1 90 ? -11.871 9.232 15.219 1.00 91.88 90 GLU A O 1
ATOM 733 N N . PHE A 1 91 ? -11.319 7.060 15.361 1.00 90.75 91 PHE A N 1
ATOM 734 C CA . PHE A 1 91 ? -9.885 7.299 15.445 1.00 90.75 91 PHE A CA 1
ATOM 735 C C . PHE A 1 91 ? -9.373 8.072 14.225 1.00 90.75 91 PHE A C 1
ATOM 737 O O . PHE A 1 91 ? -8.667 9.070 14.387 1.00 90.75 91 PHE A O 1
ATOM 744 N N . ILE A 1 92 ? -9.724 7.639 13.011 1.00 90.12 92 ILE A N 1
ATOM 745 C CA . ILE A 1 92 ? -9.297 8.308 11.779 1.00 90.12 92 ILE A CA 1
ATOM 746 C C . ILE A 1 92 ? -9.895 9.717 11.705 1.00 90.12 92 ILE A C 1
ATOM 748 O O . ILE A 1 92 ? -9.146 10.666 11.470 1.00 90.12 92 ILE A O 1
ATOM 752 N N . ASP A 1 93 ? -11.181 9.890 12.010 1.00 90.94 93 ASP A N 1
ATOM 753 C CA . ASP A 1 93 ? -11.858 11.192 11.977 1.00 90.94 93 ASP A CA 1
ATOM 754 C C . ASP A 1 93 ? -11.228 12.202 12.950 1.00 90.94 93 ASP A C 1
ATOM 756 O O . ASP A 1 93 ? -10.996 13.365 12.602 1.00 90.94 93 ASP A O 1
ATOM 760 N N . LEU A 1 94 ? -10.873 11.764 14.163 1.00 91.94 94 LEU A N 1
ATOM 761 C CA . LEU A 1 94 ? -10.138 12.585 15.130 1.00 91.94 94 LEU A CA 1
ATOM 762 C C . LEU A 1 94 ? -8.753 12.978 14.612 1.00 91.94 94 LEU A C 1
ATOM 764 O O . LEU A 1 94 ? -8.287 14.093 14.860 1.00 91.94 94 LEU A O 1
ATOM 768 N N . ARG A 1 95 ? -8.075 12.080 13.893 1.00 89.38 95 ARG A N 1
ATOM 769 C CA . ARG A 1 95 ? -6.747 12.354 13.339 1.00 89.38 95 ARG A CA 1
ATOM 770 C C . ARG A 1 95 ? -6.805 13.298 12.154 1.00 89.38 95 ARG A C 1
ATOM 772 O O . ARG A 1 95 ? -5.990 14.217 12.120 1.00 89.38 95 ARG A O 1
ATOM 779 N N . LEU A 1 96 ? -7.772 13.137 11.254 1.00 91.31 96 LEU A N 1
ATOM 780 C CA . LEU A 1 96 ? -7.961 14.002 10.089 1.00 91.31 96 LEU A CA 1
ATOM 781 C C . LEU A 1 96 ? -8.086 15.480 10.484 1.00 91.31 96 LEU A C 1
ATOM 783 O O . LEU A 1 96 ? -7.517 16.327 9.803 1.00 91.31 96 LEU A O 1
ATOM 787 N N . LYS A 1 97 ? -8.702 15.791 11.635 1.00 92.06 97 LYS A N 1
ATOM 788 C CA . LYS A 1 97 ? -8.790 17.164 12.179 1.00 92.06 97 LYS A CA 1
ATOM 789 C C . LYS A 1 97 ? -7.432 17.826 12.445 1.00 92.06 97 LYS A C 1
ATOM 791 O O . LYS A 1 97 ? -7.342 19.049 12.429 1.00 92.06 97 LYS A O 1
ATOM 796 N N . ASN A 1 98 ? -6.378 17.044 12.686 1.00 91.62 98 ASN A N 1
ATOM 797 C CA . ASN A 1 98 ? -5.031 17.561 12.960 1.00 91.62 98 ASN A CA 1
ATOM 798 C C . ASN A 1 98 ? -4.221 17.830 11.686 1.00 91.62 98 ASN A C 1
ATOM 800 O O . ASN A 1 98 ? -3.126 18.389 11.755 1.00 91.62 98 ASN A O 1
ATOM 804 N N . TYR A 1 99 ? -4.726 17.411 10.526 1.00 92.06 99 TYR A N 1
ATOM 805 C CA . TYR A 1 99 ? -4.024 17.519 9.259 1.00 92.06 99 TYR A CA 1
ATOM 806 C C . TYR A 1 99 ? -4.783 18.427 8.303 1.00 92.06 99 TYR A C 1
ATOM 808 O O . TYR A 1 99 ? -6.008 18.481 8.284 1.00 92.06 99 TYR A O 1
ATOM 816 N N . ARG A 1 100 ? -4.036 19.145 7.463 1.00 91.56 100 ARG A N 1
ATOM 817 C CA . ARG A 1 100 ? -4.652 19.932 6.396 1.00 91.56 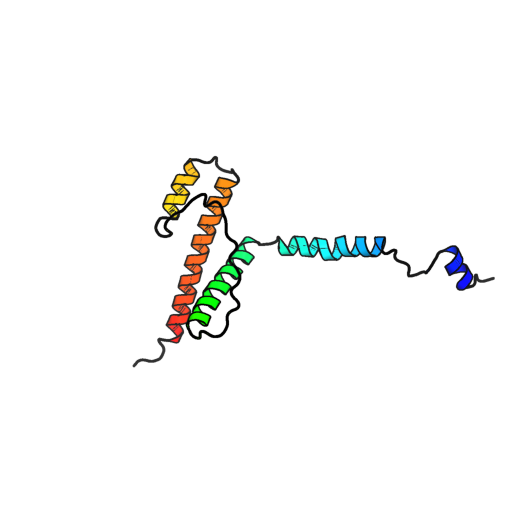100 ARG A CA 1
ATOM 818 C C . ARG A 1 100 ? -5.315 18.987 5.384 1.00 91.56 100 ARG A C 1
ATOM 820 O O . ARG A 1 100 ? -4.668 17.993 5.013 1.00 91.56 100 ARG A O 1
ATOM 827 N N . PRO A 1 101 ? -6.520 19.326 4.887 1.00 86.69 101 PRO A N 1
ATOM 828 C CA . PRO A 1 101 ? -7.083 18.685 3.705 1.00 86.69 101 PRO A CA 1
ATOM 829 C C . PRO A 1 101 ? -6.044 18.686 2.576 1.00 86.69 101 PRO A C 1
ATOM 831 O O . PRO A 1 101 ? -5.288 19.650 2.430 1.00 86.69 101 PRO A O 1
ATOM 834 N N . ASN A 1 102 ? -5.958 17.593 1.818 1.00 86.25 102 ASN A N 1
ATOM 835 C CA . ASN A 1 102 ? -4.971 17.357 0.747 1.00 86.25 102 ASN A CA 1
ATOM 836 C C . ASN A 1 102 ? -3.513 17.138 1.188 1.00 86.25 102 ASN A C 1
ATOM 838 O O . ASN A 1 102 ? -2.631 16.973 0.343 1.00 86.25 102 ASN A O 1
ATOM 842 N N . SER A 1 103 ? -3.207 17.104 2.489 1.00 93.94 103 SER A N 1
ATOM 843 C CA . SER A 1 103 ? -1.891 16.616 2.913 1.00 93.94 103 SER A CA 1
ATOM 844 C C . SER A 1 103 ? -1.745 15.123 2.580 1.00 93.94 103 SER A C 1
ATOM 846 O O . SER A 1 103 ? -2.727 14.376 2.546 1.00 93.94 103 SER A O 1
ATOM 848 N N . LYS A 1 104 ? -0.507 14.660 2.358 1.00 92.56 104 LYS A N 1
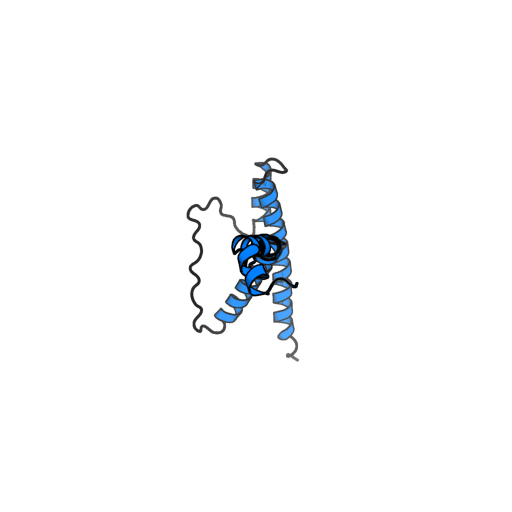ATOM 849 C CA . LYS A 1 104 ? -0.238 13.236 2.072 1.00 92.56 104 LYS A CA 1
ATOM 850 C C . LYS A 1 104 ? -0.768 12.317 3.176 1.00 92.56 104 LYS A C 1
ATOM 852 O O . LYS A 1 104 ? -1.273 11.242 2.881 1.00 92.56 104 LYS A O 1
ATOM 857 N N . ILE A 1 105 ? -0.674 12.759 4.432 1.00 89.81 105 ILE A N 1
ATOM 858 C CA . ILE A 1 105 ? -1.174 12.010 5.590 1.00 89.81 105 ILE A CA 1
ATOM 859 C C . ILE A 1 105 ? -2.703 11.970 5.579 1.00 89.81 105 ILE A C 1
ATOM 861 O O . ILE A 1 105 ? -3.268 10.894 5.728 1.00 89.81 105 ILE A O 1
ATOM 865 N N . TYR A 1 106 ? -3.363 13.109 5.344 1.00 93.12 106 TYR A N 1
ATOM 866 C CA . TYR A 1 106 ? -4.823 13.181 5.250 1.00 93.12 106 TYR A CA 1
ATOM 867 C C . TYR A 1 106 ? -5.359 12.242 4.160 1.00 93.12 106 TYR A C 1
ATOM 869 O O . TYR A 1 106 ? -6.158 11.358 4.444 1.00 93.12 106 TYR A O 1
ATOM 877 N N . THR A 1 107 ? -4.813 12.354 2.946 1.00 92.00 107 THR A N 1
ATOM 878 C CA . THR A 1 107 ? -5.197 11.512 1.797 1.00 92.00 107 THR A CA 1
ATOM 879 C C . THR A 1 107 ? -4.953 10.026 2.082 1.00 92.00 107 THR A C 1
ATOM 881 O O . THR A 1 107 ? -5.778 9.176 1.762 1.00 92.00 107 THR A O 1
ATOM 884 N N . GLY A 1 108 ? -3.826 9.701 2.728 1.00 90.88 108 GLY A N 1
ATOM 885 C CA . GLY A 1 108 ? -3.503 8.329 3.116 1.00 90.88 108 GLY A CA 1
ATOM 886 C C . GLY A 1 108 ? -4.475 7.747 4.146 1.00 90.88 108 GLY A C 1
ATOM 887 O O . GLY A 1 108 ? -4.854 6.586 4.026 1.00 90.88 108 GLY A O 1
ATOM 888 N N . LEU A 1 109 ? -4.904 8.543 5.130 1.00 90.69 109 LEU A N 1
ATOM 889 C CA . LEU A 1 109 ? -5.884 8.131 6.138 1.00 90.69 109 LEU A CA 1
ATOM 890 C C . LEU A 1 109 ? -7.287 7.948 5.541 1.00 90.69 109 LEU A C 1
ATOM 892 O O . LEU A 1 109 ? -7.950 6.963 5.859 1.00 90.69 109 LEU A O 1
ATOM 896 N N . GLU A 1 110 ? -7.715 8.833 4.639 1.00 90.94 110 GLU A N 1
ATOM 897 C CA . GLU A 1 110 ? -8.983 8.666 3.916 1.00 90.94 110 GLU A CA 1
ATOM 898 C C . GLU A 1 110 ? -8.987 7.404 3.046 1.00 90.94 110 GLU A C 1
ATOM 900 O O . GLU A 1 110 ? -9.940 6.622 3.081 1.00 90.94 110 GLU A O 1
ATOM 905 N N . HIS A 1 111 ? -7.907 7.163 2.294 1.00 91.38 111 HIS A N 1
ATOM 906 C CA . HIS A 1 111 ? -7.769 5.945 1.495 1.00 91.38 111 HIS A CA 1
ATOM 907 C C . HIS A 1 111 ? -7.766 4.698 2.383 1.00 91.38 111 HIS A C 1
ATOM 909 O O . HIS A 1 111 ? -8.460 3.730 2.072 1.00 91.38 111 HIS A O 1
ATOM 915 N N . LEU A 1 112 ? -7.035 4.723 3.504 1.00 89.31 112 LEU A N 1
ATOM 916 C CA . LEU A 1 112 ? -7.021 3.621 4.464 1.00 89.31 112 LEU A CA 1
ATOM 917 C C . LEU A 1 112 ? -8.439 3.291 4.935 1.00 89.31 112 LEU A C 1
ATOM 919 O O . LEU A 1 112 ? -8.843 2.131 4.874 1.00 89.31 112 LEU A O 1
ATOM 923 N N . LEU A 1 113 ? -9.199 4.303 5.355 1.00 89.94 113 LEU A N 1
ATOM 924 C CA . LEU A 1 113 ? -10.561 4.111 5.831 1.00 89.94 113 LEU A CA 1
ATOM 925 C C . LEU A 1 113 ? -11.465 3.519 4.744 1.00 89.94 113 LEU A C 1
ATOM 927 O O . LEU A 1 113 ? -12.125 2.507 4.970 1.00 89.94 113 LEU A O 1
ATOM 931 N N . LYS A 1 114 ? -11.436 4.096 3.537 1.00 91.44 114 LYS A N 1
ATOM 932 C CA . LYS A 1 114 ? -12.189 3.597 2.378 1.00 91.44 114 LYS A CA 1
ATOM 933 C C . LYS A 1 114 ? -11.906 2.115 2.113 1.00 91.44 114 LYS A C 1
ATOM 935 O O . LYS A 1 114 ? -12.837 1.334 1.916 1.00 91.44 114 LYS A O 1
ATOM 940 N N . TYR A 1 115 ? -10.634 1.716 2.105 1.00 89.69 115 TYR A N 1
ATOM 941 C CA . TYR A 1 115 ? -10.253 0.333 1.815 1.00 89.69 115 TYR A CA 1
ATOM 942 C C . TYR A 1 115 ? -10.548 -0.635 2.960 1.00 89.69 115 TYR A C 1
ATOM 944 O O . TYR A 1 115 ? -10.883 -1.786 2.681 1.00 89.69 115 TYR A O 1
ATOM 952 N N . LEU A 1 116 ? -10.505 -0.190 4.219 1.00 87.38 116 LEU A N 1
ATOM 953 C CA . LEU A 1 116 ? -11.004 -0.987 5.343 1.00 87.38 116 LEU A CA 1
ATOM 954 C C . LEU A 1 116 ? -12.494 -1.299 5.161 1.00 87.38 116 LEU A C 1
ATOM 956 O O . LEU A 1 116 ? -12.884 -2.463 5.233 1.00 87.38 116 LEU A O 1
ATOM 960 N N . THR A 1 117 ? -13.309 -0.297 4.823 1.00 88.38 117 THR A N 1
ATOM 961 C CA . THR A 1 117 ? -14.747 -0.483 4.570 1.00 88.38 117 THR A CA 1
ATOM 962 C C . THR A 1 117 ? -15.010 -1.473 3.432 1.00 88.38 117 THR A C 1
ATOM 964 O O . THR A 1 117 ? -15.841 -2.374 3.573 1.00 88.38 117 THR A O 1
ATOM 967 N N . ILE A 1 118 ? -14.274 -1.364 2.318 1.00 88.75 118 ILE A N 1
ATOM 968 C CA . ILE A 1 118 ? -14.371 -2.301 1.183 1.00 88.75 118 ILE A CA 1
ATOM 969 C C . ILE A 1 118 ? -13.994 -3.725 1.608 1.00 88.75 118 ILE A C 1
ATOM 971 O O . ILE A 1 118 ? -14.679 -4.684 1.241 1.00 88.75 118 ILE A O 1
ATOM 975 N N . TYR A 1 119 ? -12.911 -3.872 2.373 1.00 85.25 119 TYR A N 1
ATOM 976 C CA . TYR A 1 119 ? -12.434 -5.171 2.832 1.00 85.25 119 TYR A CA 1
ATOM 977 C C . TYR A 1 119 ? -13.490 -5.884 3.678 1.00 85.25 119 TYR A C 1
ATOM 979 O O . TYR A 1 119 ? -13.865 -7.007 3.341 1.00 85.25 119 TYR A O 1
ATOM 987 N N . PHE A 1 120 ? -14.018 -5.222 4.712 1.00 82.50 120 PHE A N 1
ATOM 988 C CA . PHE A 1 120 ? -15.013 -5.825 5.605 1.00 82.50 120 PHE A CA 1
ATOM 989 C C . PHE A 1 120 ? -16.321 -6.161 4.878 1.00 82.50 120 PHE A C 1
ATOM 991 O O . PHE A 1 120 ? -16.827 -7.276 5.001 1.00 82.50 120 PHE A O 1
ATOM 998 N N . SER A 1 121 ? -16.785 -5.268 3.998 1.00 85.06 121 SER A N 1
ATOM 999 C CA . SER A 1 121 ? -17.965 -5.527 3.157 1.00 85.06 121 SER A CA 1
ATOM 1000 C C . SER A 1 121 ? -17.791 -6.768 2.267 1.00 85.06 121 SER A C 1
ATOM 1002 O O . SER A 1 121 ? -18.747 -7.491 1.993 1.00 85.06 121 SER A O 1
ATOM 1004 N N . SER A 1 122 ? -16.560 -7.038 1.816 1.00 75.12 122 SER A N 1
ATOM 1005 C CA . SER A 1 122 ? -16.235 -8.201 0.981 1.00 75.12 122 SER A CA 1
ATOM 1006 C C . SER A 1 122 ? -16.096 -9.492 1.798 1.00 75.12 122 SER A C 1
ATOM 1008 O O . SER A 1 122 ? -16.433 -10.572 1.312 1.00 75.12 122 SER A O 1
ATOM 1010 N N . THR A 1 123 ? -15.601 -9.417 3.039 1.00 68.44 123 THR A N 1
ATOM 1011 C CA . THR A 1 123 ? -15.457 -10.600 3.904 1.00 68.44 123 THR A CA 1
ATOM 1012 C C . THR A 1 123 ? -16.796 -11.144 4.381 1.00 68.44 123 THR A C 1
ATOM 1014 O O . THR A 1 123 ? -16.947 -12.364 4.477 1.00 68.44 123 THR A O 1
ATOM 1017 N N . ASP A 1 124 ? -17.778 -10.272 4.614 1.00 62.94 124 ASP A N 1
ATOM 1018 C CA . ASP A 1 124 ? -19.120 -10.681 5.035 1.00 62.94 124 ASP A CA 1
ATOM 1019 C C . ASP A 1 124 ? -19.817 -11.507 3.946 1.00 62.94 124 ASP A C 1
ATOM 1021 O O . ASP A 1 124 ? -20.398 -12.555 4.232 1.00 62.94 124 ASP A O 1
ATOM 1025 N N . GLN A 1 125 ? -19.658 -11.121 2.675 1.00 59.16 125 GLN A N 1
ATOM 1026 C CA . GLN A 1 125 ? -20.166 -11.882 1.527 1.00 59.16 125 GLN A CA 1
ATOM 1027 C C . GLN A 1 125 ? -19.533 -13.276 1.420 1.00 59.16 125 GLN A C 1
ATOM 1029 O O . GLN A 1 125 ? -20.238 -14.261 1.195 1.00 59.16 125 GLN A O 1
ATOM 1034 N N . ILE A 1 126 ? -18.216 -13.382 1.628 1.00 57.69 126 ILE A N 1
ATOM 1035 C CA . ILE A 1 126 ? -17.501 -14.669 1.615 1.00 57.69 126 ILE A CA 1
ATOM 1036 C C . ILE A 1 126 ? -17.986 -15.561 2.763 1.00 57.69 126 ILE A C 1
ATOM 1038 O O . ILE A 1 126 ? -18.164 -16.766 2.574 1.00 57.69 126 ILE A O 1
ATOM 1042 N N . ASN A 1 127 ? -18.226 -14.987 3.946 1.00 55.81 127 ASN A N 1
ATOM 1043 C CA . ASN A 1 127 ? -18.729 -15.745 5.086 1.00 55.81 127 ASN A CA 1
ATOM 1044 C C . ASN A 1 127 ? -20.149 -16.263 4.805 1.00 55.81 127 ASN A C 1
ATOM 1046 O O . ASN A 1 127 ? -20.394 -17.453 4.983 1.00 55.81 127 ASN A O 1
ATOM 1050 N N . ILE A 1 128 ? -21.035 -15.428 4.247 1.00 50.22 128 ILE A N 1
ATOM 1051 C CA . ILE A 1 128 ? -22.396 -15.812 3.835 1.00 50.22 128 ILE A CA 1
ATOM 1052 C C . ILE A 1 128 ? -22.374 -16.903 2.754 1.00 50.22 128 ILE A C 1
ATOM 1054 O O . ILE A 1 128 ? -23.093 -17.890 2.885 1.00 50.22 128 ILE A O 1
ATOM 1058 N N . GLN A 1 129 ? -21.523 -16.799 1.728 1.00 46.38 129 GLN A N 1
ATOM 1059 C CA . GLN A 1 129 ? -21.404 -17.839 0.699 1.00 46.38 129 GLN A CA 1
ATOM 1060 C C . GLN A 1 129 ? -20.872 -19.161 1.268 1.00 46.38 129 GLN A C 1
ATOM 1062 O O . GLN A 1 129 ? -21.399 -20.225 0.937 1.00 46.38 129 GLN A O 1
ATOM 1067 N N . SER A 1 130 ? -19.896 -19.111 2.181 1.00 43.06 130 SER A N 1
ATOM 1068 C CA . SER A 1 130 ? -19.392 -20.313 2.858 1.00 43.06 130 SER A CA 1
ATOM 1069 C C . SER A 1 130 ? -20.407 -20.947 3.820 1.00 43.06 130 SER A C 1
ATOM 1071 O O . SER A 1 130 ? -20.397 -22.165 3.983 1.00 43.06 130 SER A O 1
ATOM 1073 N N . SER A 1 131 ? -21.322 -20.155 4.390 1.00 36.41 131 SER A N 1
ATOM 1074 C CA . SER A 1 131 ? -22.455 -20.629 5.197 1.00 36.41 131 SER A CA 1
ATOM 1075 C C . SER A 1 131 ? -23.607 -21.156 4.332 1.00 36.41 131 SER A C 1
ATOM 1077 O O . SER A 1 131 ? -24.248 -22.137 4.693 1.00 36.41 131 SER A O 1
ATOM 1079 N N . SER A 1 132 ? -23.844 -20.569 3.155 1.00 33.66 132 SER A N 1
ATOM 1080 C CA . SER A 1 132 ? -24.896 -20.999 2.220 1.00 33.66 132 SER A CA 1
ATOM 1081 C C . SER A 1 132 ? -24.630 -22.364 1.572 1.00 33.66 132 SER A C 1
ATOM 1083 O O . SER A 1 132 ? -25.565 -23.011 1.123 1.00 33.66 132 SER A O 1
ATOM 1085 N N . HIS A 1 133 ? -23.380 -22.845 1.582 1.00 37.19 133 HIS A N 1
ATOM 1086 C CA . HIS A 1 133 ? -23.039 -24.223 1.196 1.00 37.19 133 HIS A CA 1
ATOM 1087 C C . HIS A 1 133 ? -23.286 -25.259 2.310 1.00 37.19 133 HIS A C 1
ATOM 1089 O O . HIS A 1 133 ? -23.120 -26.452 2.069 1.00 37.19 133 HIS A O 1
ATOM 1095 N N . ILE A 1 134 ? -23.670 -24.828 3.520 1.00 35.91 134 ILE A N 1
ATOM 1096 C CA . ILE A 1 134 ? -23.984 -25.718 4.651 1.00 35.91 134 ILE A CA 1
ATOM 1097 C C . ILE A 1 134 ? -25.506 -25.810 4.895 1.00 35.91 134 ILE A C 1
ATOM 1099 O O . ILE A 1 134 ? -25.970 -26.807 5.437 1.00 35.91 134 ILE A O 1
ATOM 1103 N N . ILE A 1 135 ? -26.321 -24.856 4.421 1.00 31.52 135 ILE A N 1
ATOM 1104 C CA . ILE A 1 135 ? -27.782 -24.826 4.672 1.00 31.52 135 ILE A CA 1
ATOM 1105 C C . ILE A 1 135 ? -28.596 -25.387 3.484 1.00 31.52 135 ILE A C 1
ATOM 1107 O O . ILE A 1 135 ? -29.624 -24.844 3.097 1.00 31.52 135 ILE A O 1
ATOM 1111 N N . THR A 1 136 ? -28.161 -26.503 2.893 1.00 32.75 136 THR A N 1
ATOM 1112 C CA . THR A 1 136 ? -29.017 -27.317 1.992 1.00 32.75 136 THR A CA 1
ATOM 1113 C C . THR A 1 136 ? -29.253 -28.742 2.482 1.00 32.75 136 THR A C 1
ATOM 1115 O O . THR A 1 136 ? -29.799 -29.559 1.748 1.00 32.75 136 THR A O 1
ATOM 1118 N N . GLN A 1 137 ? -28.915 -29.055 3.732 1.00 38.34 137 GLN A N 1
ATOM 1119 C CA . GLN A 1 137 ? -29.338 -30.298 4.374 1.00 38.34 137 GLN A CA 1
ATOM 1120 C C . GLN A 1 137 ? -29.683 -30.022 5.829 1.00 38.34 137 GLN A C 1
ATOM 1122 O O . GLN A 1 137 ? -28.787 -30.024 6.653 1.00 38.34 137 GLN A O 1
ATOM 1127 N N . PHE A 1 138 ? -30.958 -29.755 6.107 1.00 32.47 138 PHE A N 1
ATOM 1128 C CA . PHE A 1 138 ? -31.702 -30.260 7.267 1.00 32.47 138 PHE A CA 1
ATOM 1129 C C . PHE A 1 138 ? -33.189 -29.970 7.004 1.00 32.47 138 PHE A C 1
ATOM 1131 O O . PHE A 1 138 ? -33.647 -28.837 7.147 1.00 32.47 138 PHE A O 1
ATOM 1138 N N . VAL A 1 139 ? -33.897 -31.000 6.530 1.00 39.62 139 VAL A N 1
ATOM 1139 C CA . VAL A 1 139 ? -35.278 -31.269 6.961 1.00 39.62 139 VAL A CA 1
ATOM 1140 C C . VAL A 1 139 ? -35.167 -32.013 8.283 1.00 39.62 139 VAL A C 1
ATOM 1142 O O . VAL A 1 139 ? -34.237 -32.852 8.375 1.00 39.62 139 VAL A O 1
#

Radius of gyration: 27.84 Å; chains: 1; bounding box: 70×51×78 Å

Organism: Gigaspora margarita (NCBI:txid4874)